Protein AF-A0A537DQG8-F1 (afdb_monomer)

Foldseek 3Di:
DDDDPQKDAADDDDQVVVLVVVCVVCVVVVVNQWHWDDDPRMIGIHGHDPPPPPDPPPDDDDDDPVVPDPDDDPPDDDPDPDDDDDDDDDDDDD

Mean predicted aligned error: 17.48 Å

Solvent-accessible surface area (backbone atoms only — not comparable to full-atom values): 6485 Å² total; per-residue (Å²): 118,50,78,56,92,58,34,38,40,52,80,77,96,47,66,68,61,53,51,52,52,51,52,52,52,32,47,76,72,69,43,68,59,51,43,79,46,79,54,99,53,32,34,34,61,42,73,56,79,80,74,76,78,74,73,80,86,83,71,83,74,82,81,54,70,79,77,74,50,78,87,82,66,93,82,64,84,77,83,76,75,82,75,77,86,80,90,79,82,93,83,80,92,133

Sequence (94 aa):
MKTKGTQLQIEGAKTKEVKLLLHKFLHHQGLNHYRVLSQSGVLEVTPPEKHVVHEPERVGSPPTAPQTTPYYFPQTPVLTTEKKKKAKPKHKHE

Structure (mmCIF, N/CA/C/O backbone):
data_AF-A0A537DQG8-F1
#
_entry.id   AF-A0A537DQG8-F1
#
loop_
_atom_site.group_PDB
_atom_site.id
_atom_site.type_symbol
_atom_site.label_atom_id
_atom_site.label_alt_id
_atom_site.label_comp_id
_atom_site.label_asym_id
_atom_site.label_entity_id
_atom_site.label_seq_id
_atom_site.pdbx_PDB_ins_code
_atom_site.Cartn_x
_atom_site.Cartn_y
_atom_site.Cartn_z
_atom_site.occupancy
_atom_site.B_iso_or_equiv
_atom_site.auth_seq_id
_atom_site.auth_comp_id
_atom_site.auth_asym_id
_atom_site.auth_atom_id
_atom_site.pdbx_PDB_model_num
ATOM 1 N N . MET A 1 1 ? -20.297 -5.193 8.045 1.00 72.88 1 MET A N 1
ATOM 2 C CA . MET A 1 1 ? -19.160 -5.053 7.105 1.00 72.88 1 MET A CA 1
ATOM 3 C C . MET A 1 1 ? -19.709 -5.098 5.690 1.00 72.88 1 MET A C 1
ATOM 5 O O . MET A 1 1 ? -20.484 -6.001 5.403 1.00 72.88 1 MET A O 1
ATOM 9 N N . LYS A 1 2 ? -19.366 -4.127 4.839 1.00 84.81 2 LYS A N 1
ATOM 10 C CA . LYS A 1 2 ? -19.787 -4.082 3.427 1.00 84.81 2 LYS A CA 1
ATOM 11 C C . LYS A 1 2 ? -18.549 -4.121 2.532 1.00 84.81 2 LYS A C 1
ATOM 13 O O . LYS A 1 2 ? -17.538 -3.519 2.881 1.00 84.81 2 LYS A O 1
ATOM 18 N N . THR A 1 3 ? -18.617 -4.812 1.402 1.00 86.50 3 THR A N 1
ATOM 19 C CA . THR A 1 3 ? -17.520 -4.919 0.430 1.00 86.50 3 THR A CA 1
ATOM 20 C C . THR A 1 3 ? -17.906 -4.234 -0.876 1.00 86.50 3 THR A C 1
ATOM 22 O O . THR A 1 3 ? -19.031 -4.370 -1.354 1.00 86.50 3 THR A O 1
ATOM 25 N N . LYS A 1 4 ? -16.975 -3.477 -1.455 1.00 86.56 4 LYS A N 1
ATOM 26 C CA . LYS A 1 4 ? -17.101 -2.841 -2.770 1.00 86.56 4 LYS A CA 1
ATOM 27 C C . LYS A 1 4 ? -15.796 -3.040 -3.534 1.00 86.56 4 LYS A C 1
ATOM 29 O O . LYS A 1 4 ? -14.855 -2.274 -3.361 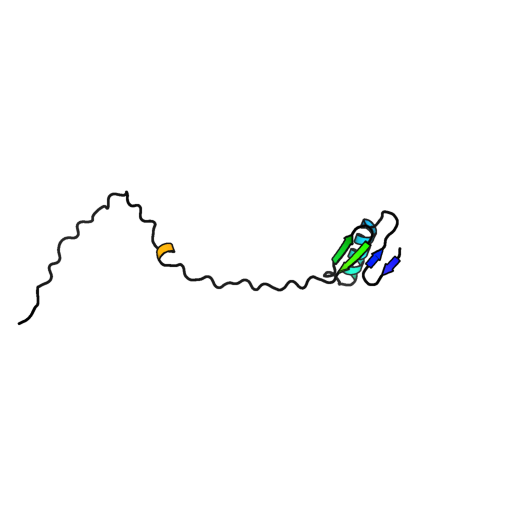1.00 86.56 4 LYS A O 1
ATOM 34 N N . GLY A 1 5 ? -15.726 -4.087 -4.354 1.00 86.69 5 GLY A N 1
ATOM 35 C CA . GLY A 1 5 ? -14.501 -4.426 -5.084 1.00 86.69 5 GLY A CA 1
ATOM 36 C C . GLY A 1 5 ? -13.319 -4.644 -4.134 1.00 86.69 5 GLY A C 1
ATOM 37 O O . GLY A 1 5 ? -13.361 -5.536 -3.292 1.00 86.69 5 GLY A O 1
ATOM 38 N N . THR A 1 6 ? -12.289 -3.804 -4.248 1.00 86.12 6 THR A N 1
ATOM 39 C CA . THR A 1 6 ? -11.083 -3.814 -3.399 1.00 86.12 6 THR A CA 1
ATOM 40 C C . THR A 1 6 ? -11.249 -3.084 -2.061 1.00 86.12 6 THR A C 1
ATOM 42 O O . THR A 1 6 ? -10.306 -3.054 -1.267 1.00 86.12 6 THR A O 1
ATOM 45 N N . GLN A 1 7 ? -12.424 -2.504 -1.795 1.00 88.75 7 GLN A N 1
ATOM 46 C CA . GLN A 1 7 ? -12.721 -1.740 -0.585 1.00 88.75 7 GLN A CA 1
ATOM 47 C C . GLN A 1 7 ? -13.601 -2.523 0.402 1.00 88.75 7 GLN A C 1
ATOM 49 O O . GLN A 1 7 ? -14.601 -3.147 0.041 1.00 88.75 7 GLN A O 1
ATOM 54 N N . LEU A 1 8 ? -13.255 -2.432 1.682 1.00 86.38 8 LEU A N 1
ATOM 55 C CA . LEU A 1 8 ? -13.906 -3.061 2.828 1.00 86.38 8 LEU A CA 1
ATOM 56 C C . LEU A 1 8 ? -14.355 -1.970 3.803 1.00 86.38 8 L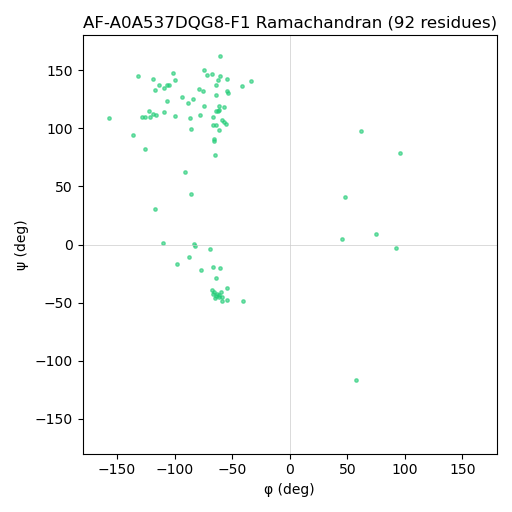EU A C 1
ATOM 58 O O . LEU A 1 8 ? -13.532 -1.349 4.469 1.00 86.38 8 LEU A O 1
ATOM 62 N N . GLN A 1 9 ? -15.658 -1.737 3.917 1.00 86.75 9 GLN A N 1
ATOM 63 C CA . GLN A 1 9 ? -16.226 -0.794 4.876 1.00 86.75 9 GLN A CA 1
ATOM 64 C C . GLN A 1 9 ? -16.497 -1.493 6.214 1.00 86.75 9 GLN A C 1
ATOM 66 O O . GLN A 1 9 ? -17.257 -2.472 6.284 1.00 86.75 9 GLN A O 1
ATOM 71 N N . ILE A 1 10 ? -15.890 -0.972 7.281 1.00 85.06 10 ILE A N 1
ATOM 72 C CA . ILE A 1 10 ? -15.975 -1.516 8.637 1.00 85.06 10 ILE A CA 1
ATOM 73 C C . ILE A 1 10 ? -16.656 -0.499 9.550 1.00 85.06 10 ILE A C 1
ATOM 75 O O . ILE A 1 10 ? -16.098 0.546 9.871 1.00 85.06 10 ILE A O 1
ATO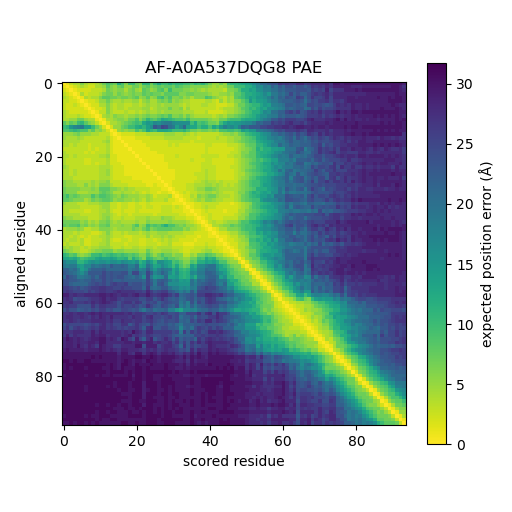M 79 N N . GLU A 1 11 ? -17.860 -0.836 10.000 1.00 80.62 11 GLU A N 1
ATOM 80 C CA . GLU A 1 11 ? -18.575 -0.115 11.055 1.00 80.62 11 GLU A CA 1
ATOM 81 C C . GLU A 1 11 ? -18.263 -0.791 12.399 1.00 80.62 11 GLU A C 1
ATOM 83 O O . GLU A 1 11 ? -18.402 -2.008 12.516 1.00 80.62 11 GLU A O 1
ATOM 88 N N . GLY A 1 12 ? -17.809 -0.022 13.398 1.00 69.50 12 GLY A N 1
ATOM 89 C CA . GLY A 1 12 ? -17.464 -0.541 14.731 1.00 69.50 12 GLY A CA 1
ATOM 90 C C . GLY A 1 12 ? -15.973 -0.867 14.923 1.00 69.50 12 GLY A C 1
ATOM 91 O O . GLY A 1 12 ? -15.551 -2.014 14.860 1.00 69.50 12 GLY A O 1
ATOM 92 N N . ALA A 1 13 ? -15.171 0.175 15.154 1.00 66.25 13 ALA A N 1
ATOM 93 C CA . ALA A 1 13 ? -13.903 0.243 15.910 1.00 66.25 13 ALA A CA 1
ATOM 94 C C . ALA A 1 13 ? -12.758 -0.802 15.770 1.00 66.25 13 ALA A C 1
ATOM 96 O O . ALA A 1 13 ? -11.751 -0.645 16.456 1.00 66.25 13 ALA A O 1
ATOM 97 N N . LYS A 1 14 ? -12.783 -1.802 14.880 1.00 82.12 14 LYS A N 1
ATOM 98 C CA . LYS A 1 14 ? -11.692 -2.808 14.771 1.00 82.12 14 LYS A CA 1
ATOM 99 C C . LYS A 1 14 ? -10.948 -2.825 13.436 1.00 82.12 14 LYS A C 1
ATOM 101 O O . LYS A 1 14 ? -10.402 -3.842 13.017 1.00 82.12 14 LYS A O 1
ATOM 106 N N . THR A 1 15 ? -10.853 -1.677 12.774 1.00 86.62 15 THR A N 1
ATOM 107 C CA . THR A 1 15 ? -10.132 -1.528 11.495 1.00 86.62 15 THR A CA 1
ATOM 108 C C . THR A 1 15 ? -8.683 -2.011 11.554 1.00 86.62 15 THR A C 1
ATOM 110 O O . THR A 1 15 ? -8.208 -2.633 10.609 1.00 86.62 15 THR A O 1
ATOM 113 N N . LYS A 1 16 ? -7.978 -1.797 12.672 1.00 87.44 16 LYS A N 1
ATOM 114 C CA . LYS A 1 16 ? -6.586 -2.253 12.842 1.00 87.44 16 LYS A CA 1
ATOM 115 C C . LYS A 1 16 ? -6.453 -3.779 12.879 1.00 87.44 16 LYS A C 1
ATOM 117 O O . LYS A 1 16 ? -5.548 -4.316 12.245 1.00 87.44 16 LYS A O 1
ATOM 122 N N . GLU A 1 17 ? -7.347 -4.469 13.585 1.00 88.81 17 GLU A N 1
ATOM 123 C CA . GLU A 1 17 ? -7.347 -5.938 13.663 1.00 88.81 17 GLU A CA 1
ATOM 124 C C . GLU A 1 17 ? -7.626 -6.545 12.286 1.00 88.81 17 GLU A C 1
ATOM 126 O O . GLU A 1 17 ? -6.910 -7.439 11.837 1.00 88.81 17 GLU A O 1
ATOM 131 N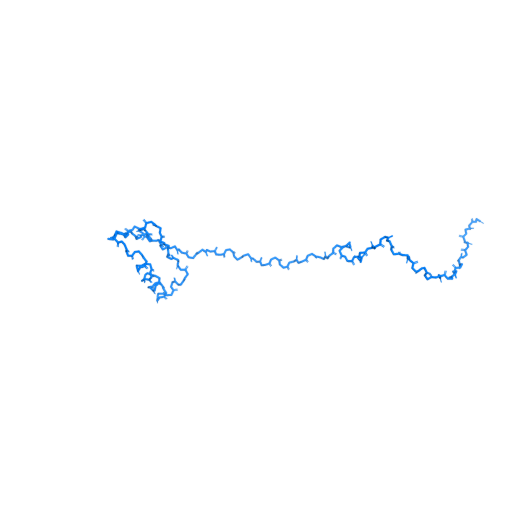 N . VAL A 1 18 ? -8.611 -5.994 11.572 1.00 89.88 18 VAL A N 1
ATOM 132 C CA . VAL A 1 18 ? -8.962 -6.465 10.228 1.00 89.88 18 VAL A CA 1
ATOM 133 C C . VAL A 1 18 ? -7.848 -6.169 9.225 1.00 89.88 18 VAL A C 1
ATOM 135 O O . VAL A 1 18 ? -7.513 -7.038 8.424 1.00 89.88 18 VAL A O 1
ATOM 138 N N . LYS A 1 19 ? -7.195 -5.003 9.319 1.00 91.44 19 LYS A N 1
ATOM 139 C CA . LYS A 1 19 ? -5.991 -4.689 8.535 1.00 91.44 19 LYS A CA 1
ATOM 140 C C . LYS A 1 19 ? -4.905 -5.746 8.727 1.00 91.44 19 LYS A C 1
ATOM 142 O O . LYS A 1 19 ? -4.327 -6.216 7.750 1.00 91.44 19 LYS A O 1
ATOM 147 N N . LEU A 1 20 ? -4.628 -6.115 9.979 1.00 92.19 20 LEU A N 1
ATOM 148 C CA . LEU A 1 20 ? -3.602 -7.100 10.315 1.00 92.19 20 LEU A CA 1
ATOM 149 C C . LEU A 1 20 ? -3.950 -8.490 9.768 1.00 92.19 20 LEU A C 1
ATOM 151 O O . LEU A 1 20 ? -3.094 -9.141 9.175 1.00 92.19 20 LEU A O 1
ATOM 155 N N . LEU A 1 21 ? -5.194 -8.936 9.952 1.00 92.38 21 LEU A N 1
ATOM 156 C CA . LEU A 1 21 ? -5.686 -10.211 9.424 1.00 92.38 21 LEU A CA 1
ATOM 157 C C . LEU A 1 21 ? -5.577 -10.269 7.901 1.00 92.38 21 LEU A C 1
ATOM 159 O O . LEU A 1 21 ? -5.074 -11.252 7.361 1.00 92.38 21 LEU A O 1
ATOM 163 N N . LEU A 1 22 ? -5.978 -9.197 7.218 1.00 91.75 22 LEU A N 1
ATOM 164 C CA . LEU A 1 22 ? -5.914 -9.120 5.764 1.00 91.75 22 LEU A CA 1
ATOM 165 C C . LEU A 1 22 ? -4.465 -9.139 5.266 1.00 91.75 22 LEU A C 1
ATOM 167 O O . LEU A 1 22 ? -4.146 -9.861 4.328 1.00 91.75 22 LEU A O 1
ATOM 171 N N . HIS A 1 23 ? -3.564 -8.426 5.944 1.00 92.75 23 HIS A N 1
ATOM 172 C CA . HIS A 1 23 ? -2.136 -8.461 5.633 1.00 92.75 23 HIS A CA 1
ATOM 173 C C . HIS A 1 23 ? -1.536 -9.864 5.814 1.00 92.75 23 HIS A C 1
ATOM 175 O O . HIS A 1 23 ? -0.792 -10.335 4.957 1.00 92.75 23 HIS A O 1
ATOM 181 N N . LYS A 1 24 ? -1.881 -10.566 6.904 1.00 94.75 24 LYS A N 1
ATOM 182 C CA . LYS A 1 24 ? -1.451 -11.958 7.124 1.00 94.75 24 LYS A CA 1
ATOM 183 C C . LYS A 1 24 ? -1.973 -12.882 6.027 1.00 94.75 24 LYS A C 1
ATOM 185 O O . LYS A 1 24 ? -1.209 -13.684 5.503 1.00 94.75 24 LYS A O 1
ATOM 190 N N . PHE A 1 25 ? -3.247 -12.751 5.661 1.00 93.56 25 PHE A N 1
ATOM 191 C CA . PHE A 1 25 ? -3.849 -13.540 4.590 1.00 93.56 25 PHE A CA 1
ATOM 192 C C . PHE A 1 25 ? -3.116 -13.340 3.258 1.00 93.56 25 PHE A C 1
ATOM 194 O O . PHE A 1 25 ? -2.726 -14.321 2.631 1.00 93.56 25 PHE A O 1
ATOM 201 N N . LEU A 1 26 ? -2.859 -12.089 2.863 1.00 93.38 26 LEU A N 1
ATOM 202 C CA . LEU A 1 26 ? -2.122 -11.779 1.633 1.00 93.38 26 LEU A CA 1
ATOM 203 C C . LEU A 1 26 ? -0.713 -12.378 1.646 1.00 93.38 26 LEU A C 1
ATOM 205 O O . LEU A 1 26 ? -0.287 -12.956 0.649 1.00 93.38 26 LEU A O 1
ATOM 209 N N . HIS A 1 27 ? -0.028 -12.317 2.789 1.00 93.06 27 HIS A N 1
ATOM 210 C CA . HIS A 1 27 ? 1.294 -12.914 2.944 1.00 93.06 27 HIS A CA 1
ATOM 211 C C . HIS A 1 27 ? 1.269 -14.441 2.787 1.00 93.06 27 HIS A C 1
ATOM 213 O O . HIS A 1 27 ? 2.109 -15.016 2.101 1.00 93.06 27 HIS A O 1
ATOM 219 N N . HIS A 1 28 ? 0.272 -15.112 3.370 1.00 95.75 28 HIS A N 1
ATOM 220 C CA . HIS A 1 28 ? 0.101 -16.560 3.215 1.00 95.75 28 HIS A CA 1
ATOM 221 C C . HIS A 1 28 ? -0.204 -16.985 1.771 1.00 95.75 28 HIS A C 1
ATOM 223 O O . HIS A 1 28 ? 0.179 -18.082 1.381 1.00 95.75 28 HIS A O 1
ATOM 229 N N . GLN A 1 29 ? -0.846 -16.125 0.977 1.00 93.44 29 GLN A N 1
ATOM 230 C CA . GLN A 1 29 ? -1.116 -16.370 -0.446 1.00 93.44 29 GLN A CA 1
ATOM 231 C C . GLN A 1 29 ? 0.066 -16.011 -1.366 1.00 93.44 29 GLN A C 1
ATOM 233 O O . GLN A 1 29 ? -0.047 -16.124 -2.583 1.00 93.44 29 GLN A O 1
ATOM 238 N N . GLY A 1 30 ? 1.191 -15.536 -0.818 1.00 91.25 30 GLY A N 1
ATOM 239 C CA . GLY A 1 30 ? 2.333 -15.066 -1.609 1.00 91.25 30 GLY A CA 1
ATOM 240 C C . GLY A 1 30 ? 2.116 -13.699 -2.272 1.00 91.25 30 GLY A C 1
ATOM 241 O O . GLY A 1 30 ? 2.949 -13.247 -3.054 1.00 91.25 30 GLY A O 1
ATOM 242 N N . LEU A 1 31 ? 1.036 -12.989 -1.931 1.00 91.00 31 LEU A N 1
ATOM 243 C CA . LEU A 1 31 ? 0.695 -11.655 -2.438 1.00 91.00 31 LEU A CA 1
ATOM 244 C C . LEU A 1 31 ? 1.380 -10.548 -1.617 1.00 91.00 31 LEU A C 1
ATOM 246 O O . LEU A 1 31 ? 0.776 -9.528 -1.292 1.00 91.00 31 LEU A O 1
ATOM 250 N N . ASN A 1 32 ? 2.663 -10.733 -1.299 1.00 86.12 32 ASN A N 1
ATOM 251 C CA . ASN A 1 32 ? 3.452 -9.862 -0.412 1.00 86.12 32 ASN A CA 1
ATOM 252 C C . ASN A 1 32 ? 3.573 -8.414 -0.902 1.00 86.12 32 ASN A C 1
ATOM 254 O O . ASN A 1 32 ? 3.886 -7.506 -0.137 1.00 86.12 32 ASN A O 1
ATOM 258 N N . HIS A 1 33 ? 3.353 -8.206 -2.194 1.00 86.12 33 HIS A N 1
ATOM 259 C CA . HIS A 1 33 ? 3.489 -6.913 -2.845 1.00 86.12 33 HIS A CA 1
ATOM 260 C C . HIS A 1 33 ? 2.202 -6.076 -2.779 1.00 86.12 33 HIS A C 1
ATOM 262 O O . HIS A 1 33 ? 2.227 -4.888 -3.093 1.00 86.12 33 HIS A O 1
ATOM 268 N N . TYR A 1 34 ? 1.082 -6.666 -2.351 1.00 90.81 34 TYR A N 1
ATOM 269 C CA . TYR A 1 34 ? -0.168 -5.940 -2.155 1.00 90.81 34 TYR A CA 1
ATOM 270 C C . TYR A 1 34 ? -0.145 -5.176 -0.836 1.00 90.81 34 TYR A C 1
ATOM 272 O O . TYR A 1 34 ? 0.212 -5.704 0.218 1.00 90.81 34 TYR A O 1
ATOM 280 N N . ARG A 1 35 ? -0.563 -3.913 -0.890 1.00 90.56 35 ARG A N 1
ATOM 281 C CA . ARG A 1 35 ? -0.645 -3.037 0.276 1.00 90.56 35 ARG A CA 1
ATOM 282 C C . ARG A 1 35 ? -2.079 -2.987 0.773 1.00 90.56 35 ARG A C 1
ATOM 284 O O . ARG A 1 35 ? -3.021 -2.936 -0.009 1.00 90.56 35 ARG A O 1
ATOM 291 N N . VAL A 1 36 ? -2.229 -2.959 2.091 1.00 91.25 36 VAL A N 1
ATOM 292 C CA . VAL A 1 36 ? -3.521 -2.754 2.744 1.00 91.25 36 VAL A CA 1
ATOM 293 C C . VAL A 1 36 ? -3.515 -1.371 3.387 1.00 91.25 36 VAL A C 1
ATOM 295 O O . VAL A 1 36 ? -2.754 -1.115 4.326 1.00 91.25 36 VAL A O 1
ATOM 298 N N . LEU A 1 37 ? -4.354 -0.471 2.887 1.00 90.00 37 LEU A N 1
ATOM 299 C CA . LEU A 1 37 ? -4.523 0.891 3.384 1.00 90.00 37 LEU A CA 1
ATOM 300 C C . LEU A 1 37 ? -5.780 0.973 4.251 1.00 90.00 37 LEU A C 1
ATOM 302 O O . LEU A 1 37 ? -6.745 0.249 4.041 1.00 90.00 37 LEU A O 1
ATOM 306 N N . SER A 1 38 ? -5.754 1.835 5.264 1.00 89.69 38 SER A N 1
ATOM 307 C CA . SER A 1 38 ? -6.899 2.081 6.144 1.00 89.69 38 SER A CA 1
ATOM 308 C C . SER A 1 38 ? -7.173 3.575 6.140 1.00 89.69 38 SER A C 1
ATOM 310 O O . SER A 1 38 ? -6.391 4.331 6.713 1.00 89.69 38 SER A O 1
ATOM 312 N N . GLN A 1 39 ? -8.275 3.988 5.524 1.00 85.38 39 GLN A N 1
ATOM 313 C CA . GLN A 1 39 ? -8.721 5.374 5.448 1.00 85.38 39 GLN A CA 1
ATOM 314 C C . GLN A 1 39 ? -10.126 5.487 6.045 1.00 85.38 39 GLN A C 1
ATOM 316 O O . GLN A 1 39 ? -11.074 4.913 5.523 1.00 85.38 39 GLN A O 1
ATOM 321 N N . SER A 1 40 ? -10.259 6.207 7.162 1.00 81.44 40 SER A N 1
ATOM 322 C CA . SER A 1 40 ? -11.554 6.635 7.726 1.00 81.44 40 SER A CA 1
ATOM 323 C C . SER A 1 40 ? -12.642 5.547 7.841 1.00 81.44 40 SER A C 1
ATOM 325 O O . SER A 1 40 ? -13.808 5.800 7.557 1.00 81.44 40 SER A O 1
ATOM 327 N N . GLY A 1 41 ? -12.281 4.324 8.253 1.00 82.62 41 GLY A N 1
ATOM 328 C CA . GLY A 1 41 ? -13.237 3.207 8.386 1.00 82.62 41 GLY A CA 1
ATOM 329 C C . GLY A 1 41 ? -13.365 2.313 7.146 1.00 82.62 41 GLY A C 1
ATOM 330 O O . GLY A 1 41 ? -14.063 1.299 7.187 1.00 82.62 41 GLY A O 1
ATOM 331 N N . VAL A 1 42 ? -12.659 2.649 6.068 1.00 86.94 42 VAL A N 1
ATOM 332 C CA . VAL A 1 42 ? -12.554 1.859 4.841 1.00 86.94 42 VAL A CA 1
ATOM 333 C C . VAL A 1 42 ? -11.151 1.274 4.727 1.00 86.94 42 VAL A C 1
ATOM 335 O O . VAL A 1 42 ? -10.143 1.940 4.967 1.00 86.94 42 VAL A O 1
ATOM 338 N N . LEU A 1 43 ? -11.096 -0.001 4.378 1.00 90.75 43 LEU A N 1
ATOM 339 C CA . LEU A 1 43 ? -9.884 -0.747 4.103 1.00 90.75 43 LEU A CA 1
ATOM 340 C C . LEU A 1 43 ? -9.768 -0.989 2.606 1.00 90.75 43 LEU A C 1
ATOM 3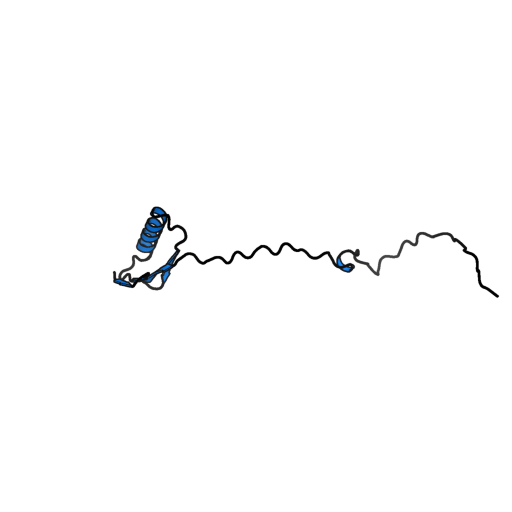42 O O . LEU A 1 43 ? -10.675 -1.558 2.015 1.00 90.75 43 LEU A O 1
ATOM 346 N N . GLU A 1 44 ? -8.666 -0.570 2.003 1.00 91.69 44 GLU A N 1
ATOM 347 C CA . GLU A 1 44 ? -8.421 -0.721 0.571 1.00 91.69 44 GLU A CA 1
ATOM 348 C C . GLU A 1 44 ? -7.211 -1.622 0.337 1.00 91.69 44 GLU A C 1
ATOM 350 O O . GLU A 1 44 ? -6.171 -1.463 0.979 1.00 91.69 44 GLU A O 1
ATOM 355 N N . VAL A 1 45 ? -7.356 -2.578 -0.579 1.00 92.00 45 VAL A N 1
ATOM 356 C CA . VAL A 1 45 ? -6.258 -3.432 -1.037 1.00 92.00 45 VAL A CA 1
ATOM 357 C C . VAL A 1 45 ? -5.746 -2.898 -2.369 1.00 92.00 45 VAL A C 1
ATOM 359 O O . VAL A 1 45 ? -6.434 -2.983 -3.386 1.00 92.00 45 VAL A O 1
ATOM 362 N N . THR A 1 46 ? -4.532 -2.357 -2.365 1.00 89.31 46 THR A N 1
ATOM 363 C CA . THR A 1 46 ? -3.900 -1.737 -3.534 1.00 89.31 46 THR A CA 1
ATOM 364 C C . THR A 1 46 ? -2.799 -2.656 -4.074 1.00 89.31 46 THR A C 1
ATOM 366 O O . THR A 1 46 ? -2.030 -3.212 -3.279 1.00 89.31 46 THR A O 1
ATOM 369 N N . PRO A 1 47 ? -2.690 -2.840 -5.404 1.00 87.81 47 PRO A N 1
ATOM 370 C CA . PRO A 1 47 ? -1.565 -3.557 -5.996 1.00 87.81 47 PRO A CA 1
ATOM 371 C C . PRO A 1 47 ? -0.233 -2.858 -5.688 1.00 87.81 47 PRO A C 1
ATOM 373 O O . PRO A 1 47 ? -0.223 -1.674 -5.334 1.00 87.81 47 PRO A O 1
ATOM 376 N N . PRO A 1 48 ? 0.900 -3.567 -5.832 1.00 83.06 48 PRO A N 1
ATOM 377 C CA . PRO A 1 48 ? 2.202 -2.941 -5.705 1.00 83.06 48 PRO A CA 1
ATOM 378 C C . PRO A 1 48 ? 2.329 -1.757 -6.644 1.00 83.06 48 PRO A C 1
ATOM 380 O O . PRO A 1 48 ? 2.049 -1.843 -7.842 1.00 83.06 48 PRO A O 1
ATOM 383 N N . GLU A 1 49 ? 2.809 -0.662 -6.076 1.00 78.25 49 GLU A N 1
ATOM 384 C CA . GLU A 1 49 ? 3.301 0.464 -6.839 1.00 78.25 49 GLU A CA 1
ATOM 385 C C . GLU A 1 49 ? 4.407 -0.063 -7.754 1.00 78.25 49 GLU A C 1
ATOM 387 O O . GLU A 1 49 ? 5.390 -0.647 -7.287 1.00 78.25 49 GLU A O 1
ATOM 392 N N . LYS A 1 50 ? 4.207 0.053 -9.071 1.00 70.50 50 LYS A N 1
ATOM 393 C CA . LYS A 1 50 ? 5.244 -0.268 -10.048 1.00 70.50 50 LYS A CA 1
ATOM 394 C C . LYS A 1 50 ? 6.338 0.765 -9.835 1.00 70.50 50 LYS A C 1
ATOM 396 O O . LYS A 1 50 ? 6.264 1.853 -10.397 1.00 70.50 50 LYS A O 1
ATOM 401 N N . HIS A 1 51 ? 7.301 0.454 -8.972 1.00 60.84 51 HIS A N 1
ATOM 402 C CA . HIS A 1 51 ? 8.505 1.251 -8.844 1.00 60.84 51 HIS A CA 1
ATOM 403 C C . HIS A 1 51 ? 9.123 1.289 -10.238 1.00 60.84 51 HIS A C 1
ATOM 405 O O . HIS A 1 51 ? 9.629 0.279 -10.728 1.00 60.84 51 HIS A O 1
ATOM 411 N N . VAL A 1 52 ? 8.994 2.435 -10.906 1.00 62.47 52 VAL A N 1
ATOM 412 C CA . VAL A 1 52 ? 9.777 2.737 -12.094 1.00 62.47 52 VAL A CA 1
ATOM 413 C C . VAL A 1 52 ? 11.209 2.651 -11.601 1.00 62.47 52 VAL A C 1
ATOM 415 O O . VAL A 1 52 ? 11.626 3.446 -10.758 1.00 62.47 52 VAL A O 1
ATOM 418 N N . VAL A 1 53 ? 11.904 1.589 -11.999 1.00 62.28 53 VAL A N 1
ATOM 419 C CA . VAL A 1 53 ? 13.311 1.404 -11.674 1.00 62.28 53 VAL A CA 1
ATOM 420 C C . VAL A 1 53 ? 14.021 2.586 -12.314 1.00 62.28 53 VAL A C 1
ATOM 422 O O . VAL A 1 53 ? 14.234 2.605 -13.521 1.00 62.28 53 VAL A O 1
ATOM 425 N N . HIS A 1 54 ? 14.309 3.618 -11.523 1.00 62.84 54 HIS A N 1
ATOM 426 C CA . HIS A 1 54 ? 15.237 4.649 -11.942 1.00 62.84 54 HIS A CA 1
ATOM 427 C C . HIS A 1 54 ? 16.592 3.962 -12.014 1.00 62.84 54 HIS A C 1
ATOM 429 O O . HIS A 1 54 ? 17.189 3.643 -10.983 1.00 62.84 54 HIS A O 1
ATOM 435 N N . GLU A 1 55 ? 17.031 3.654 -13.233 1.00 68.12 55 GLU A N 1
ATOM 436 C CA . GLU A 1 55 ? 18.399 3.219 -13.451 1.00 68.12 55 GLU A CA 1
ATOM 437 C C . GLU A 1 55 ? 19.319 4.275 -12.831 1.00 68.12 55 GLU A C 1
ATOM 439 O O . GLU A 1 55 ? 19.108 5.475 -13.039 1.00 68.12 55 GLU A O 1
ATOM 444 N N . PRO A 1 56 ? 20.297 3.871 -12.005 1.00 67.81 56 PRO A N 1
ATOM 445 C CA . PRO A 1 56 ? 21.223 4.826 -11.442 1.00 67.81 56 PRO A CA 1
ATOM 446 C C . PRO A 1 56 ? 22.008 5.414 -12.610 1.00 67.81 56 PRO A C 1
ATOM 448 O O . PRO A 1 56 ? 22.753 4.695 -13.275 1.00 67.81 56 PRO A O 1
ATOM 451 N N . GLU A 1 57 ? 21.830 6.708 -12.860 1.00 65.12 57 GLU A N 1
ATOM 452 C CA . GLU A 1 57 ? 22.553 7.475 -13.870 1.00 65.12 57 GLU A CA 1
ATOM 453 C C . GLU A 1 57 ? 24.043 7.524 -13.478 1.00 65.12 57 GLU A C 1
ATOM 455 O O . GLU A 1 57 ? 24.552 8.474 -12.891 1.00 65.12 57 GLU A O 1
ATOM 460 N N . ARG A 1 58 ? 24.761 6.421 -13.709 1.00 64.38 58 ARG A N 1
ATOM 461 C CA . ARG A 1 58 ? 26.198 6.285 -13.459 1.00 64.38 58 ARG A CA 1
ATOM 462 C C . ARG A 1 58 ? 26.961 6.669 -14.714 1.00 64.38 58 ARG A C 1
ATOM 464 O O . ARG A 1 58 ? 27.692 5.864 -15.282 1.00 64.38 58 ARG A O 1
ATOM 471 N N . VAL A 1 59 ? 26.812 7.919 -15.124 1.00 70.50 59 VAL A N 1
ATOM 472 C CA . VAL A 1 59 ? 27.733 8.551 -16.068 1.00 70.50 59 VAL A CA 1
ATOM 473 C C . VAL A 1 59 ? 28.223 9.829 -15.407 1.00 70.50 59 VAL A C 1
ATOM 475 O O . VAL A 1 59 ? 27.689 10.912 -15.611 1.00 70.50 59 VAL A O 1
ATOM 478 N N . GLY A 1 60 ? 29.220 9.689 -14.532 1.00 71.44 60 GLY A N 1
ATOM 479 C CA . GLY A 1 60 ? 29.930 10.852 -14.012 1.00 71.44 60 GLY A CA 1
ATOM 480 C C . GLY A 1 60 ? 30.652 11.557 -15.160 1.00 71.44 60 GLY A C 1
ATOM 481 O O . GLY A 1 60 ? 31.372 10.913 -15.924 1.00 71.44 60 GLY A O 1
ATOM 482 N N . SER A 1 61 ? 30.460 12.867 -15.298 1.00 77.19 61 SER A N 1
ATOM 483 C CA . SER A 1 61 ? 31.218 13.682 -16.247 1.00 77.19 61 SER A CA 1
ATOM 484 C C . SER A 1 61 ? 32.665 13.858 -15.765 1.00 77.19 61 SER A C 1
ATOM 486 O O . SER A 1 61 ? 32.880 13.993 -14.556 1.00 77.19 61 SER A O 1
ATOM 488 N N . PRO A 1 62 ? 33.664 13.919 -16.666 1.00 83.94 62 PRO A N 1
ATOM 489 C CA . PRO A 1 62 ? 35.023 14.298 -16.290 1.00 83.94 62 PRO A CA 1
ATOM 490 C C . PRO A 1 62 ? 35.028 15.653 -15.562 1.00 83.94 62 PRO A C 1
ATOM 492 O O . PRO A 1 62 ? 34.256 16.537 -15.946 1.00 83.94 62 PRO A O 1
ATOM 495 N N . PRO A 1 63 ? 35.877 15.849 -14.536 1.00 79.88 63 PRO A N 1
ATOM 496 C CA . PRO A 1 63 ? 35.961 17.129 -13.847 1.00 79.88 63 PRO A CA 1
ATOM 497 C C . PRO A 1 63 ? 36.471 18.222 -14.797 1.00 79.88 63 PRO A C 1
ATOM 499 O O . PRO A 1 63 ? 37.413 18.015 -15.565 1.00 79.88 63 PRO A O 1
ATOM 502 N N . THR A 1 64 ? 35.865 19.404 -14.742 1.00 81.00 64 THR A N 1
ATOM 503 C CA . THR A 1 64 ? 36.282 20.572 -15.526 1.00 81.00 64 THR A CA 1
ATOM 504 C C . THR A 1 64 ? 37.655 21.051 -15.042 1.00 81.00 64 THR A C 1
ATOM 506 O O . THR A 1 64 ? 37.936 21.012 -13.847 1.00 81.00 64 THR A O 1
ATOM 509 N N . ALA A 1 65 ? 38.498 21.585 -15.933 1.00 75.56 65 ALA A N 1
ATOM 510 C CA . ALA A 1 65 ? 39.830 22.110 -15.595 1.00 75.56 65 ALA A CA 1
ATOM 511 C C . ALA A 1 65 ? 39.917 22.921 -14.273 1.00 75.56 65 ALA A C 1
ATOM 513 O O . ALA A 1 65 ? 40.764 22.570 -13.450 1.00 75.56 65 ALA A O 1
ATOM 514 N N . PRO A 1 66 ? 39.041 23.912 -13.976 1.00 77.06 66 PRO A N 1
ATOM 515 C CA . PRO A 1 66 ? 39.101 24.666 -12.718 1.00 77.06 66 PRO A CA 1
ATOM 516 C C . PRO A 1 66 ? 38.792 23.832 -11.462 1.00 77.06 66 PRO A C 1
ATOM 518 O O . PRO A 1 66 ? 39.159 24.233 -10.364 1.00 77.06 66 PRO A O 1
ATOM 521 N N . GLN A 1 67 ? 38.139 22.672 -11.596 1.00 81.06 67 GLN A N 1
ATOM 522 C CA . GLN A 1 67 ? 37.914 21.731 -10.489 1.00 81.06 67 GLN A CA 1
ATOM 523 C C . GLN A 1 67 ? 39.175 20.924 -10.158 1.00 81.06 67 GLN A C 1
ATOM 525 O O . GLN A 1 67 ? 39.303 20.404 -9.054 1.00 81.06 67 GLN A O 1
ATOM 530 N N . THR A 1 68 ? 40.103 20.815 -11.113 1.00 81.12 68 THR A N 1
ATOM 531 C CA . THR A 1 68 ? 41.376 20.095 -10.950 1.00 81.12 68 THR A CA 1
ATOM 532 C C . THR A 1 68 ? 42.543 21.017 -10.606 1.00 81.12 68 THR A C 1
ATOM 534 O O . THR A 1 68 ? 43.585 20.551 -10.148 1.00 81.12 68 THR A O 1
ATOM 537 N N . THR A 1 69 ? 42.398 22.327 -10.824 1.00 81.50 69 THR A N 1
ATOM 538 C CA . THR A 1 69 ? 43.449 23.288 -10.493 1.00 81.50 69 THR A CA 1
ATOM 539 C C . THR A 1 69 ? 43.503 23.518 -8.984 1.00 81.50 69 THR A C 1
ATOM 541 O O . THR A 1 69 ? 42.460 23.786 -8.383 1.00 81.50 69 THR A O 1
ATOM 544 N N . PRO A 1 70 ? 44.693 23.468 -8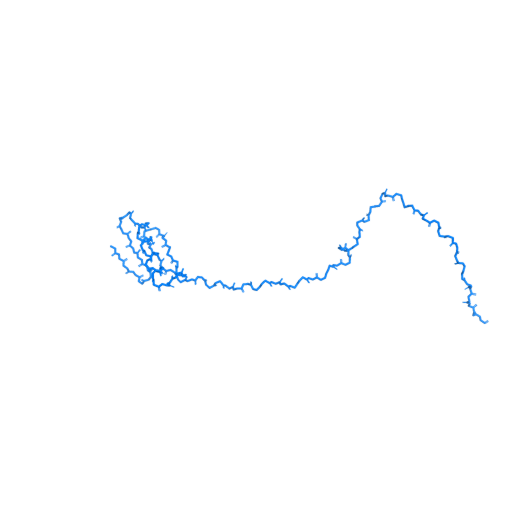.358 1.00 81.44 70 PRO A N 1
ATOM 545 C CA . PRO A 1 70 ? 44.834 23.809 -6.950 1.00 81.44 70 PRO A CA 1
ATOM 546 C C . PRO A 1 70 ? 44.408 25.261 -6.711 1.00 81.44 70 PRO A C 1
ATOM 548 O O . PRO A 1 70 ? 44.634 26.135 -7.550 1.00 81.44 70 PRO 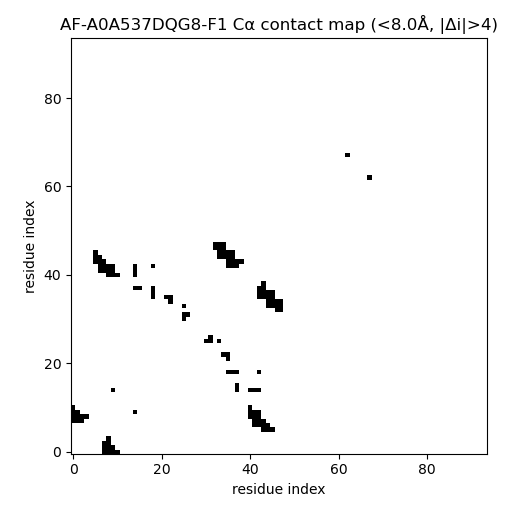A O 1
ATOM 551 N N . TYR A 1 71 ? 43.800 25.515 -5.554 1.00 78.44 71 TYR A N 1
ATOM 552 C CA . TYR A 1 71 ? 43.350 26.849 -5.172 1.00 78.44 71 TYR A CA 1
ATOM 553 C C . TYR A 1 71 ? 44.544 27.813 -5.092 1.00 78.44 71 TYR A C 1
ATOM 555 O O . TYR A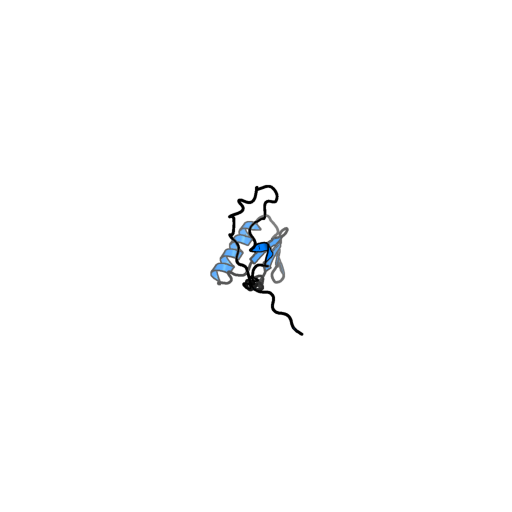 1 71 ? 45.451 27.642 -4.275 1.00 78.44 71 TYR A O 1
ATOM 563 N N . TYR A 1 72 ? 44.555 28.817 -5.969 1.00 72.88 72 TYR A N 1
ATOM 564 C CA . TYR A 1 72 ? 45.592 29.842 -6.013 1.00 72.88 72 TYR A CA 1
ATOM 565 C C . TYR A 1 72 ? 45.345 30.870 -4.904 1.00 72.88 72 TYR A C 1
ATOM 567 O O . TYR A 1 72 ? 44.378 31.628 -4.960 1.00 72.88 72 TYR A O 1
ATOM 575 N N . PHE A 1 73 ? 46.217 30.904 -3.894 1.00 76.6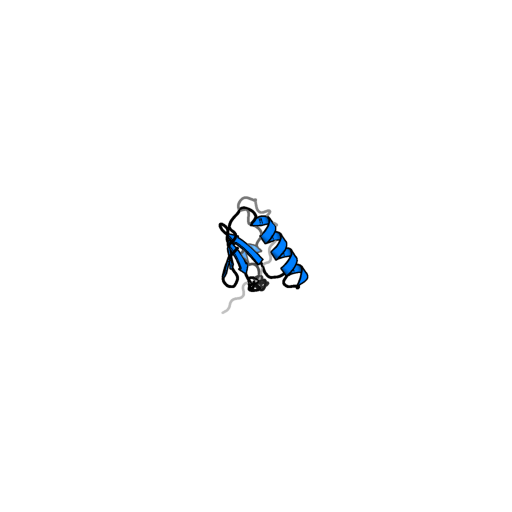9 73 PHE A N 1
ATOM 576 C CA . PHE A 1 73 ? 46.190 31.919 -2.841 1.00 76.69 73 PHE A CA 1
ATOM 577 C C . PHE A 1 73 ? 46.998 33.151 -3.290 1.00 76.69 73 PHE A C 1
ATOM 579 O O . PHE A 1 73 ? 48.226 33.088 -3.325 1.00 76.69 73 PHE A O 1
ATOM 586 N N . PRO A 1 74 ? 46.362 34.299 -3.595 1.00 71.44 74 PRO A N 1
ATOM 587 C CA . PRO A 1 74 ? 47.052 35.474 -4.138 1.00 71.44 74 PRO A CA 1
ATOM 588 C C . PRO A 1 74 ? 47.986 36.186 -3.141 1.00 71.44 74 PRO A C 1
ATOM 590 O O . PRO A 1 74 ? 48.647 37.148 -3.516 1.00 71.44 74 PRO A O 1
ATOM 593 N N . GLN A 1 75 ? 48.043 35.744 -1.880 1.00 69.75 75 GLN A N 1
ATOM 594 C CA . GLN A 1 75 ? 48.778 36.412 -0.798 1.00 69.75 75 GLN A CA 1
ATOM 595 C C . GLN A 1 75 ? 50.030 35.662 -0.318 1.00 69.75 75 GLN A C 1
ATOM 597 O O . GLN A 1 75 ? 50.706 36.136 0.592 1.00 69.75 75 GLN A O 1
ATOM 602 N N . THR A 1 76 ? 50.382 34.514 -0.903 1.00 67.12 76 THR A N 1
ATOM 603 C CA . THR A 1 76 ? 51.653 33.857 -0.563 1.00 67.12 76 THR A CA 1
ATOM 604 C C . THR A 1 76 ? 52.790 34.461 -1.389 1.00 67.12 76 THR A C 1
ATOM 606 O O . THR A 1 76 ? 52.686 34.455 -2.619 1.00 67.12 76 THR A O 1
ATOM 609 N N . PRO A 1 77 ? 53.884 34.955 -0.776 1.00 61.97 77 PRO A N 1
ATOM 610 C CA . PRO A 1 77 ? 55.049 35.390 -1.534 1.00 61.97 77 PRO A CA 1
ATOM 611 C C . PRO A 1 77 ? 55.604 34.191 -2.307 1.00 61.97 77 PRO A C 1
ATOM 613 O O . PRO A 1 77 ? 55.972 33.169 -1.728 1.00 61.97 77 PRO A O 1
ATOM 616 N N . VAL A 1 78 ? 55.618 34.301 -3.634 1.00 65.00 78 VAL A N 1
ATOM 617 C CA . VAL A 1 78 ? 56.168 33.275 -4.520 1.00 65.00 78 VAL A CA 1
ATOM 618 C C . VAL A 1 78 ? 57.655 33.133 -4.199 1.00 65.00 78 VAL A C 1
ATOM 620 O O . VAL A 1 78 ? 58.423 34.067 -4.421 1.00 65.00 78 VAL A O 1
ATOM 623 N N . LEU A 1 79 ? 58.076 31.969 -3.695 1.00 61.53 79 LEU A N 1
ATOM 624 C CA . LEU A 1 79 ? 59.491 31.595 -3.662 1.00 61.53 79 LEU A CA 1
ATOM 625 C C . LEU A 1 79 ? 59.955 31.427 -5.111 1.00 61.53 79 LEU A C 1
ATOM 627 O O . LEU A 1 79 ? 59.842 30.358 -5.711 1.00 61.53 79 LEU A O 1
ATOM 631 N N . THR A 1 80 ? 60.427 32.517 -5.708 1.00 57.03 80 THR A N 1
ATOM 632 C CA . THR A 1 80 ? 61.023 32.510 -7.038 1.00 57.03 80 THR A CA 1
ATOM 633 C C . THR A 1 80 ? 62.289 31.666 -6.988 1.00 57.03 80 THR A C 1
ATOM 635 O O . THR A 1 80 ? 63.329 32.117 -6.512 1.00 57.03 80 THR A O 1
ATOM 638 N N . THR A 1 81 ? 62.235 30.431 -7.488 1.00 58.81 81 THR A N 1
ATOM 639 C CA . THR A 1 81 ? 63.467 29.714 -7.819 1.00 58.81 81 THR A CA 1
ATOM 640 C C . THR A 1 81 ? 64.111 30.462 -8.979 1.00 58.81 81 THR A C 1
ATOM 642 O O . THR A 1 81 ? 63.566 30.456 -10.087 1.00 58.81 81 THR A O 1
ATOM 645 N N . GLU A 1 82 ? 65.232 31.136 -8.725 1.00 58.09 82 GLU A N 1
ATOM 646 C CA . GLU A 1 82 ? 66.011 31.812 -9.755 1.00 58.09 82 GLU A CA 1
ATOM 647 C C . GLU A 1 82 ? 66.379 30.826 -10.867 1.00 58.09 82 GLU A C 1
ATOM 649 O O . GLU A 1 82 ? 67.269 29.983 -10.730 1.00 58.09 82 GLU A O 1
ATOM 654 N N . LYS A 1 83 ? 65.692 30.916 -12.006 1.00 55.00 83 LYS A N 1
ATOM 655 C CA . LYS A 1 83 ? 66.106 30.192 -13.203 1.00 55.00 83 LYS A CA 1
ATOM 656 C C . LYS A 1 83 ? 67.132 31.038 -13.941 1.00 55.00 83 LYS A C 1
ATOM 658 O O . LYS A 1 83 ? 66.799 31.954 -14.690 1.00 55.00 83 LYS A O 1
ATOM 663 N N . LYS A 1 84 ? 68.402 30.681 -13.722 1.00 55.56 84 LYS A N 1
ATOM 664 C CA . LYS A 1 84 ? 69.543 31.041 -14.571 1.00 55.56 84 LYS A CA 1
ATOM 665 C C . LYS A 1 84 ? 69.179 30.931 -16.060 1.00 55.56 84 LYS A C 1
ATOM 667 O O . LYS A 1 84 ? 68.581 29.955 -16.508 1.00 55.56 84 LYS A O 1
ATOM 672 N N . LYS A 1 85 ? 69.612 31.958 -16.796 1.00 54.12 85 LYS A N 1
ATOM 673 C CA . LYS A 1 85 ? 69.543 32.173 -18.249 1.00 54.12 85 LYS A CA 1
ATOM 674 C C . LYS A 1 85 ? 69.669 30.895 -19.093 1.00 54.12 85 LYS A C 1
ATOM 676 O O . LYS A 1 85 ? 70.595 30.111 -18.904 1.00 54.12 85 LYS A O 1
ATOM 681 N N . LYS A 1 86 ? 68.883 30.817 -20.172 1.00 51.69 86 LYS A N 1
ATOM 682 C CA . LYS A 1 86 ? 69.352 30.249 -21.446 1.00 51.69 86 LYS A CA 1
ATOM 683 C C . LYS A 1 86 ? 69.052 31.227 -22.577 1.00 51.69 86 LYS A C 1
ATOM 685 O O . LYS A 1 86 ? 67.899 31.454 -22.925 1.00 51.69 86 LYS A O 1
ATOM 690 N N . ALA A 1 87 ? 70.116 31.819 -23.112 1.00 58.09 87 ALA A N 1
ATOM 691 C CA . ALA A 1 87 ? 70.085 32.543 -24.371 1.00 58.09 87 ALA A CA 1
ATOM 692 C C . ALA A 1 87 ? 69.706 31.583 -25.510 1.00 58.09 87 ALA A C 1
ATOM 694 O O . ALA A 1 87 ? 70.160 30.437 -25.533 1.00 58.09 87 ALA A O 1
ATOM 695 N N . LYS A 1 88 ? 68.908 32.062 -26.466 1.00 55.34 88 LYS A N 1
ATOM 696 C CA . LYS A 1 88 ? 68.798 31.473 -27.803 1.00 55.34 88 LYS A CA 1
ATOM 697 C C . LYS A 1 88 ? 68.910 32.577 -28.864 1.00 55.34 88 LYS A C 1
ATOM 699 O O . LYS A 1 88 ? 68.502 33.708 -28.594 1.00 55.34 88 LYS A O 1
ATOM 704 N N . PRO A 1 89 ? 69.529 32.263 -30.014 1.00 53.84 89 PRO A N 1
ATOM 705 C CA . PRO A 1 89 ? 70.058 33.238 -30.961 1.00 53.84 89 PRO A CA 1
ATOM 706 C C . PRO A 1 89 ? 68.945 33.921 -31.756 1.00 53.84 89 PRO A C 1
ATOM 708 O O . PRO A 1 89 ? 67.908 33.321 -32.036 1.00 53.84 89 PRO A O 1
ATOM 711 N N . LYS A 1 90 ? 69.179 35.176 -32.154 1.00 48.88 90 LYS A N 1
ATOM 712 C CA . LYS A 1 90 ? 68.348 35.838 -33.159 1.00 48.88 90 LYS A CA 1
ATOM 713 C C . LYS A 1 90 ? 68.695 35.267 -34.532 1.00 48.88 90 LYS A C 1
ATOM 715 O O . LYS A 1 90 ? 69.829 35.394 -34.976 1.00 48.88 90 LYS A O 1
ATOM 720 N N . HIS A 1 91 ? 67.706 34.674 -35.188 1.00 46.28 91 HIS A N 1
ATOM 721 C CA . HIS A 1 91 ? 67.723 34.394 -36.618 1.00 46.28 91 HIS A CA 1
ATOM 722 C C . HIS A 1 91 ? 66.557 35.160 -37.249 1.00 46.28 91 HIS A C 1
ATOM 724 O O . HIS A 1 91 ? 65.408 34.843 -36.951 1.00 46.28 91 HIS A O 1
ATOM 730 N N . LYS A 1 92 ? 66.856 36.171 -38.073 1.00 45.03 92 LYS A N 1
ATOM 731 C CA . LYS A 1 92 ? 66.014 36.753 -39.140 1.00 45.03 92 LYS A CA 1
ATOM 732 C C . LYS A 1 92 ? 66.986 37.423 -40.127 1.00 45.03 92 LYS A C 1
ATOM 734 O O . LYS A 1 92 ? 67.810 38.207 -39.676 1.00 45.03 92 LYS A O 1
ATOM 739 N N . HIS A 1 93 ? 67.161 36.857 -41.323 1.00 43.22 93 HIS A N 1
ATOM 740 C CA . HIS A 1 93 ? 66.440 37.196 -42.564 1.00 43.22 93 HIS A CA 1
ATOM 741 C C . HIS A 1 93 ? 66.671 38.648 -42.999 1.00 43.22 93 HIS A C 1
ATOM 743 O O . HIS A 1 93 ? 66.007 39.532 -42.467 1.00 43.22 93 HIS A O 1
ATOM 749 N N . GLU A 1 94 ? 67.600 38.857 -43.933 1.00 42.31 94 GLU A N 1
ATOM 750 C CA . GLU A 1 94 ? 67.341 39.237 -45.335 1.00 42.31 94 GLU A CA 1
ATOM 751 C C . GLU A 1 94 ? 68.579 38.897 -46.179 1.00 42.31 94 GLU A C 1
ATOM 753 O O . GLU A 1 94 ? 69.703 39.079 -45.654 1.00 42.31 94 GLU A O 1
#

Nearest PDB structures (foldseek):
  5tgm-assembly1_c0  TM=5.064E-01  e=5.103E+00  Saccharomyces cerevisiae
  4v5o-assembly1_A7  TM=4.239E-01  e=3.414E+00  Tetrahymena thermophila
  5tbw-assembly2_c0  TM=2.923E-01  e=1.868E+00  Saccharomyces cerevisiae S288C
  4u6f-assembly2_c0  TM=2.851E-01  e=4.463E+00  Saccharomyces cerevisiae S288C

Secondary structure (DSSP, 8-state):
-EEETTEEE--SS-HHHHHHHHHHHHHHTT-TT-EEEEETTEEEEEPPP----------PPPPPHHHHS----TTS------------------

Radius of gyration: 36.66 Å; Cα contacts (8 Å, |Δi|>4): 66; chains: 1; bounding box: 90×56×61 Å

pLDDT: mean 76.77, std 14.27, range [42.31, 95.75]